Protein AF-A0A554UPY1-F1 (afdb_monomer_lite)

Structure (mmCIF, N/CA/C/O backbone):
data_AF-A0A554UPY1-F1
#
_entry.id   AF-A0A554UPY1-F1
#
loop_
_atom_site.group_PDB
_atom_site.id
_atom_site.type_symbol
_atom_site.label_atom_id
_atom_site.label_alt_id
_atom_site.label_comp_id
_atom_site.label_asym_id
_atom_site.label_entity_id
_atom_site.label_seq_id
_atom_site.pdbx_PDB_ins_code
_atom_site.Cartn_x
_atom_site.Cartn_y
_atom_site.Cartn_z
_atom_site.occupancy
_atom_site.B_iso_or_equiv
_atom_site.auth_seq_id
_atom_site.auth_comp_id
_atom_site.auth_asym_id
_atom_site.auth_atom_id
_atom_site.pdbx_PDB_model_num
ATOM 1 N N . MET A 1 1 ? 11.130 -20.128 -30.411 1.00 46.62 1 MET A N 1
ATOM 2 C CA . MET A 1 1 ? 11.671 -19.135 -29.460 1.00 46.62 1 MET A CA 1
ATOM 3 C C . MET A 1 1 ? 10.753 -17.923 -29.492 1.00 46.62 1 MET A C 1
ATOM 5 O O . MET A 1 1 ? 10.726 -17.253 -30.517 1.00 46.62 1 MET A O 1
ATOM 9 N N . SER A 1 2 ? 9.954 -17.687 -28.444 1.00 57.34 2 SER A N 1
ATOM 10 C CA . SER A 1 2 ? 9.251 -16.402 -28.287 1.00 57.34 2 SER A CA 1
ATOM 11 C C . SER A 1 2 ? 10.291 -15.322 -28.023 1.00 57.34 2 SER A C 1
ATOM 13 O O . SER A 1 2 ? 11.185 -15.532 -27.204 1.00 57.34 2 SER A O 1
ATOM 15 N N . ARG A 1 3 ? 10.206 -14.187 -28.723 1.00 59.53 3 ARG A N 1
ATOM 16 C CA . ARG A 1 3 ? 10.973 -13.003 -28.324 1.00 59.53 3 ARG A CA 1
ATOM 17 C C . ARG A 1 3 ? 10.509 -12.612 -26.915 1.00 59.53 3 ARG A C 1
ATOM 19 O O . ARG A 1 3 ? 9.293 -12.589 -26.713 1.00 59.53 3 ARG A O 1
ATOM 26 N N . PRO A 1 4 ? 11.416 -12.341 -25.961 1.00 67.94 4 PRO A N 1
ATOM 27 C CA . PRO A 1 4 ? 11.005 -11.796 -24.675 1.00 67.94 4 PRO A CA 1
ATOM 28 C C . PRO A 1 4 ? 10.257 -10.491 -24.948 1.00 67.94 4 PRO A C 1
ATOM 30 O O . PRO A 1 4 ? 10.744 -9.642 -25.701 1.00 67.94 4 PRO A O 1
ATOM 33 N N . TYR A 1 5 ? 9.038 -10.382 -24.425 1.00 72.12 5 TYR A N 1
ATOM 34 C CA . TYR A 1 5 ? 8.273 -9.149 -24.520 1.00 72.12 5 TYR A CA 1
ATOM 35 C C . TYR A 1 5 ? 9.024 -8.092 -23.715 1.00 72.12 5 TYR A C 1
ATOM 37 O O . TYR A 1 5 ? 9.333 -8.331 -22.551 1.00 72.12 5 TYR A O 1
ATOM 45 N N . LYS A 1 6 ? 9.373 -6.973 -24.354 1.00 85.31 6 LYS A N 1
ATOM 46 C CA . LYS A 1 6 ? 10.039 -5.858 -23.686 1.00 85.31 6 LYS A CA 1
ATOM 47 C C . LYS A 1 6 ? 9.048 -4.731 -23.460 1.00 85.31 6 LYS A C 1
ATOM 49 O O . LYS A 1 6 ? 8.366 -4.323 -24.409 1.00 85.31 6 LYS A O 1
ATOM 54 N N . LEU A 1 7 ? 8.984 -4.228 -22.235 1.00 84.56 7 LEU A N 1
ATOM 55 C CA . LEU A 1 7 ? 8.141 -3.087 -21.912 1.00 84.56 7 LEU A CA 1
ATOM 56 C C . LEU A 1 7 ? 8.785 -1.797 -22.435 1.00 84.56 7 LEU A C 1
ATOM 58 O O . LEU A 1 7 ? 9.990 -1.620 -22.275 1.00 84.56 7 LEU A O 1
ATOM 62 N N . PRO A 1 8 ? 8.024 -0.901 -23.085 1.00 91.81 8 PRO A N 1
ATOM 63 C CA . PRO A 1 8 ? 8.492 0.458 -23.334 1.00 91.81 8 PRO A CA 1
ATOM 64 C C . PRO A 1 8 ? 8.802 1.162 -22.004 1.00 91.81 8 PRO A C 1
ATOM 66 O O . PRO A 1 8 ? 8.008 1.044 -21.069 1.00 91.81 8 PRO A O 1
ATOM 69 N N . THR A 1 9 ? 9.900 1.918 -21.922 1.00 90.38 9 THR A N 1
ATOM 70 C CA . THR A 1 9 ? 10.282 2.677 -20.714 1.00 90.38 9 THR A CA 1
ATOM 71 C C . THR A 1 9 ? 9.142 3.567 -20.203 1.00 90.38 9 THR A C 1
ATOM 73 O O . THR A 1 9 ? 8.897 3.638 -19.000 1.00 90.38 9 THR A O 1
ATOM 76 N N . SER A 1 10 ? 8.366 4.190 -21.097 1.00 92.56 10 SER A N 1
ATOM 77 C CA . SER A 1 10 ? 7.183 4.970 -20.706 1.00 92.56 10 SER A CA 1
ATOM 78 C C . SER A 1 10 ? 6.104 4.152 -19.987 1.00 92.56 10 SER A C 1
ATOM 80 O O . SER A 1 10 ? 5.401 4.686 -19.127 1.00 92.56 10 SER A O 1
ATOM 82 N N . LEU A 1 11 ? 5.949 2.868 -20.320 1.00 90.88 11 LEU A N 1
ATOM 83 C CA . LEU A 1 11 ? 5.018 1.972 -19.641 1.00 90.88 11 LEU A CA 1
ATOM 84 C C . LEU A 1 11 ? 5.568 1.554 -18.277 1.00 90.88 11 LEU A C 1
ATOM 86 O O . LEU A 1 11 ? 4.819 1.616 -17.309 1.00 90.88 11 LEU A O 1
ATOM 90 N N . THR A 1 12 ? 6.854 1.208 -18.188 1.00 91.94 12 THR A N 1
ATOM 91 C CA . THR A 1 12 ? 7.516 0.905 -16.910 1.00 91.94 12 THR A CA 1
ATOM 92 C C . THR A 1 12 ? 7.361 2.057 -15.918 1.00 91.94 12 THR A C 1
ATOM 94 O O . THR A 1 12 ? 6.816 1.852 -14.837 1.00 91.94 12 THR A O 1
ATOM 97 N N . ASN A 1 13 ? 7.697 3.286 -16.319 1.00 92.56 13 ASN A N 1
ATOM 98 C CA . ASN A 1 13 ? 7.563 4.467 -15.457 1.00 92.56 13 ASN A CA 1
ATOM 99 C C . ASN A 1 13 ? 6.123 4.674 -14.957 1.00 92.56 13 ASN A C 1
ATOM 101 O O . ASN A 1 13 ? 5.900 5.088 -13.824 1.00 92.56 13 ASN A O 1
ATOM 105 N N . ARG A 1 14 ? 5.122 4.394 -15.802 1.00 94.44 14 ARG A N 1
ATOM 106 C CA . ARG A 1 14 ? 3.706 4.507 -15.416 1.00 94.44 14 ARG A CA 1
ATOM 107 C C . ARG A 1 14 ? 3.278 3.428 -14.430 1.00 94.44 14 ARG A C 1
ATOM 109 O O . ARG A 1 14 ? 2.418 3.700 -13.602 1.00 94.44 14 ARG A O 1
ATOM 116 N N . LEU A 1 15 ? 3.824 2.220 -14.549 1.00 92.94 15 LEU A N 1
ATOM 117 C CA . LEU A 1 15 ? 3.546 1.131 -13.616 1.00 92.94 15 LEU A CA 1
ATOM 118 C C . LEU A 1 15 ? 4.223 1.390 -12.262 1.00 92.94 15 LEU A C 1
ATOM 120 O O . LEU A 1 15 ? 3.575 1.190 -11.243 1.00 92.94 15 LEU A O 1
ATOM 124 N N . GLN A 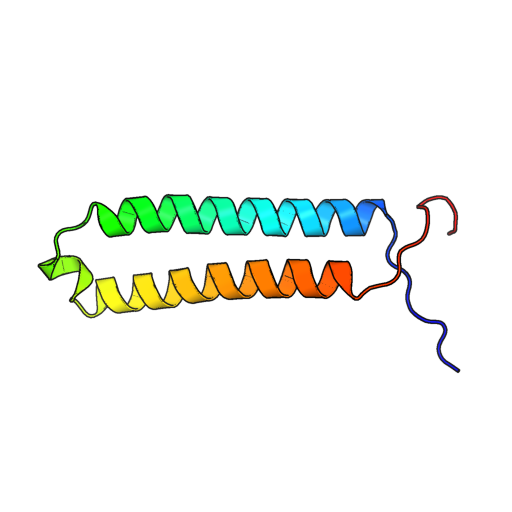1 16 ? 5.449 1.926 -12.249 1.00 93.50 16 GLN A N 1
ATOM 125 C CA . GLN A 1 16 ? 6.121 2.369 -11.016 1.00 93.50 16 GLN A CA 1
ATOM 126 C C . GLN A 1 16 ? 5.328 3.468 -10.312 1.00 93.50 16 GLN A C 1
ATOM 128 O O . GLN A 1 16 ? 4.985 3.320 -9.146 1.00 93.50 16 GLN A O 1
ATOM 133 N N . ALA A 1 17 ? 4.939 4.520 -11.040 1.00 94.94 17 ALA A N 1
ATOM 134 C CA . ALA A 1 17 ? 4.115 5.587 -10.476 1.00 94.94 17 ALA A CA 1
ATOM 135 C C . ALA A 1 17 ? 2.778 5.058 -9.926 1.00 94.94 17 ALA A C 1
ATOM 137 O O . ALA A 1 17 ? 2.330 5.481 -8.868 1.00 94.94 17 ALA A O 1
ATOM 138 N N . ALA A 1 18 ? 2.152 4.094 -10.609 1.00 94.88 18 ALA A N 1
ATOM 139 C CA . ALA A 1 18 ? 0.922 3.478 -10.122 1.00 94.88 18 ALA A CA 1
ATOM 140 C C . ALA A 1 18 ? 1.134 2.639 -8.847 1.00 94.88 18 ALA A C 1
ATOM 142 O O . ALA A 1 18 ? 0.239 2.606 -8.005 1.00 94.88 18 ALA A O 1
ATOM 143 N N . ALA A 1 19 ? 2.283 1.972 -8.693 1.00 95.38 19 ALA A N 1
ATOM 144 C CA . ALA A 1 19 ? 2.624 1.255 -7.465 1.00 95.38 19 ALA A CA 1
ATOM 145 C C . ALA A 1 19 ? 2.853 2.222 -6.295 1.00 95.38 19 ALA A C 1
ATOM 147 O O . ALA A 1 19 ? 2.316 2.006 -5.209 1.00 95.38 19 ALA A O 1
ATOM 148 N N . GLU A 1 20 ? 3.570 3.322 -6.539 1.00 95.50 20 GLU A N 1
ATOM 149 C CA . GLU A 1 20 ? 3.779 4.393 -5.559 1.00 95.50 20 GLU A CA 1
ATOM 150 C C . GLU A 1 20 ? 2.450 5.032 -5.127 1.00 95.50 20 GLU A C 1
ATOM 152 O O . GLU A 1 20 ? 2.194 5.165 -3.930 1.00 95.50 20 GLU A O 1
ATOM 157 N N . ASP A 1 21 ? 1.570 5.360 -6.080 1.00 96.00 21 ASP A N 1
ATOM 158 C CA . ASP A 1 21 ? 0.236 5.910 -5.805 1.00 96.00 21 ASP A CA 1
ATOM 159 C C . ASP A 1 21 ? -0.610 4.943 -4.959 1.00 96.00 21 ASP A C 1
ATOM 161 O O . ASP A 1 21 ? -1.315 5.359 -4.035 1.00 96.00 21 ASP A O 1
ATOM 165 N N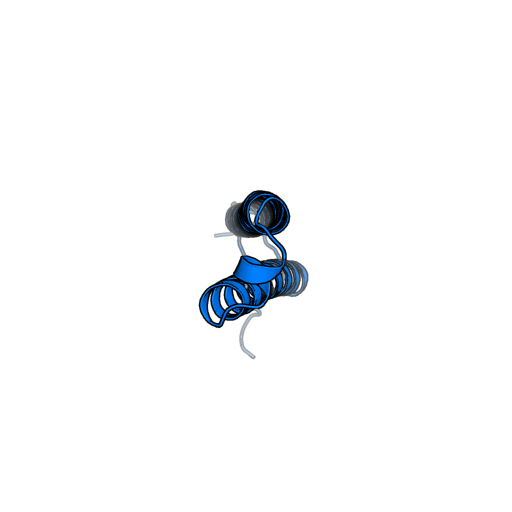 . LEU A 1 22 ? -0.546 3.642 -5.264 1.00 95.12 22 LEU A N 1
ATOM 166 C CA . LEU A 1 22 ? -1.291 2.617 -4.538 1.00 95.12 22 LEU A CA 1
ATOM 167 C C . LEU A 1 22 ? -0.777 2.454 -3.104 1.00 95.12 22 LEU A C 1
ATOM 169 O O . LEU A 1 22 ? -1.588 2.363 -2.181 1.00 95.12 22 LEU A O 1
ATOM 173 N N . ARG A 1 23 ? 0.546 2.481 -2.909 1.00 95.69 23 ARG A N 1
ATOM 174 C CA . ARG A 1 23 ? 1.167 2.444 -1.580 1.00 95.69 23 ARG A CA 1
ATOM 175 C C . ARG A 1 23 ? 0.810 3.690 -0.768 1.00 95.69 23 ARG A C 1
ATOM 177 O O . ARG A 1 23 ? 0.383 3.559 0.374 1.00 95.69 23 ARG A O 1
ATOM 184 N N . GLY A 1 24 ? 0.874 4.879 -1.370 1.00 96.00 24 GLY A N 1
ATOM 185 C CA . GLY A 1 24 ? 0.474 6.126 -0.711 1.00 96.00 24 GLY A CA 1
ATOM 186 C C . GLY A 1 24 ? -0.999 6.133 -0.287 1.00 96.00 24 GLY A C 1
ATOM 187 O O . GLY A 1 24 ? -1.330 6.570 0.814 1.00 96.00 24 GLY A O 1
ATOM 188 N N . LEU A 1 25 ? -1.890 5.584 -1.119 1.00 95.19 25 LEU A N 1
ATOM 189 C CA . LEU A 1 25 ? -3.294 5.390 -0.749 1.00 95.19 25 LEU A CA 1
ATOM 190 C C . LEU A 1 25 ? -3.448 4.397 0.415 1.00 95.19 25 LEU A C 1
ATOM 192 O O . LEU A 1 25 ? -4.258 4.631 1.313 1.00 95.19 25 LEU A O 1
ATOM 196 N N . GLY A 1 26 ? -2.697 3.292 0.397 1.00 96.19 26 GLY A N 1
ATOM 197 C CA . GLY A 1 26 ? -2.667 2.310 1.483 1.00 96.19 26 GLY A CA 1
ATOM 198 C C . GLY A 1 26 ? -2.266 2.943 2.814 1.00 96.19 26 GLY A C 1
ATOM 199 O O . GLY A 1 26 ? -2.981 2.779 3.802 1.00 96.19 26 GLY A O 1
ATOM 200 N N . GLU A 1 27 ? -1.196 3.741 2.814 1.00 96.81 27 GLU A N 1
ATOM 201 C CA . GLU A 1 27 ? -0.710 4.495 3.977 1.00 96.81 27 GLU A CA 1
ATOM 202 C C . GLU A 1 27 ? -1.766 5.477 4.509 1.00 96.81 27 GLU A C 1
ATOM 204 O O . GLU A 1 27 ? -2.117 5.417 5.687 1.00 96.81 27 GLU A O 1
ATOM 209 N N . GLU A 1 28 ? -2.363 6.311 3.647 1.00 97.31 28 GLU A N 1
ATOM 210 C CA . GLU A 1 28 ? -3.395 7.277 4.059 1.00 97.31 28 GLU A CA 1
ATOM 211 C C . GLU A 1 28 ? -4.615 6.584 4.692 1.00 97.31 28 GLU A C 1
ATOM 213 O O . GLU A 1 28 ? -5.217 7.070 5.657 1.00 97.31 28 GLU A O 1
ATOM 218 N N . LEU A 1 29 ? -5.014 5.435 4.148 1.00 95.94 29 LEU A N 1
ATOM 219 C CA . LEU A 1 29 ? -6.129 4.670 4.690 1.00 95.94 29 LEU A CA 1
ATOM 220 C C . LEU A 1 29 ? -5.748 3.914 5.972 1.00 95.94 29 LEU A C 1
ATOM 222 O O . LEU A 1 29 ? -6.622 3.715 6.823 1.00 95.94 29 LEU A O 1
ATOM 226 N N . ARG A 1 30 ? -4.477 3.519 6.134 1.00 97.25 30 ARG A N 1
ATOM 227 C CA . ARG A 1 30 ? -3.951 2.931 7.374 1.00 97.25 30 ARG A CA 1
ATOM 228 C C . ARG A 1 30 ? -3.996 3.948 8.506 1.00 97.25 30 ARG A C 1
ATOM 230 O O . ARG A 1 30 ? -4.555 3.637 9.553 1.00 97.25 30 ARG A O 1
ATOM 237 N N . ASP A 1 31 ? -3.552 5.176 8.250 1.00 97.56 31 ASP A N 1
ATOM 238 C CA . ASP A 1 31 ? -3.621 6.280 9.211 1.00 97.56 31 ASP A 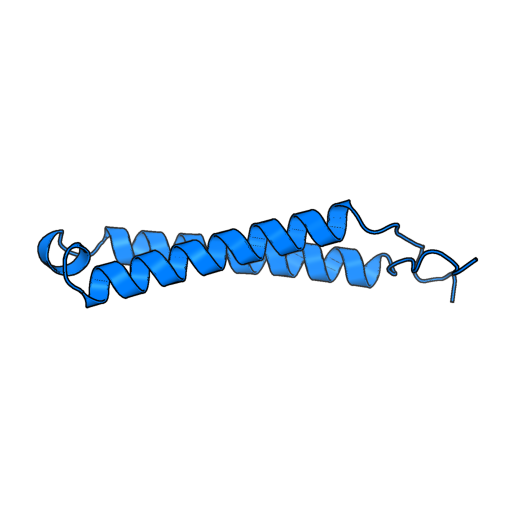CA 1
ATOM 239 C C . ASP A 1 31 ? -5.071 6.518 9.667 1.00 97.56 31 ASP A C 1
ATOM 241 O O . ASP A 1 31 ? -5.377 6.568 10.860 1.00 97.56 31 ASP A O 1
ATOM 245 N N . GLN A 1 32 ? -6.017 6.558 8.722 1.00 96.50 32 GLN A N 1
ATOM 246 C CA . GLN A 1 32 ? -7.445 6.697 9.036 1.00 96.50 32 GLN A CA 1
ATOM 247 C C . GLN A 1 32 ? -8.035 5.505 9.802 1.00 96.50 32 GLN A C 1
ATOM 249 O O . GLN A 1 32 ? -9.054 5.663 10.488 1.00 96.50 32 GLN A O 1
ATOM 254 N N . TRP A 1 33 ? -7.473 4.305 9.638 1.00 96.56 33 TRP A N 1
ATOM 255 C CA . TRP A 1 33 ? -7.850 3.116 10.399 1.00 96.56 33 TRP A CA 1
ATOM 256 C C . TRP A 1 33 ? -7.282 3.186 11.821 1.00 96.56 33 TRP A C 1
ATOM 258 O O . TRP A 1 33 ? -8.025 2.926 12.771 1.00 96.56 33 TRP A O 1
ATOM 268 N N . ASP A 1 34 ? -6.031 3.621 11.978 1.00 96.81 34 ASP A N 1
ATOM 269 C CA . ASP A 1 34 ? -5.338 3.797 13.261 1.00 96.81 34 ASP A CA 1
ATOM 270 C C . ASP A 1 34 ? -5.990 4.882 14.136 1.00 96.81 34 ASP A C 1
ATOM 272 O O . ASP A 1 34 ? -6.044 4.753 15.358 1.00 96.81 34 ASP A O 1
ATOM 276 N N . GLU A 1 35 ? -6.590 5.908 13.527 1.00 97.94 35 GLU A N 1
ATOM 277 C CA . GLU A 1 35 ? -7.379 6.929 14.234 1.00 97.94 35 GLU A CA 1
ATOM 278 C C . GLU A 1 35 ? -8.704 6.404 14.823 1.00 97.94 35 GLU A C 1
ATOM 280 O O . GLU A 1 35 ? -9.369 7.080 15.621 1.00 97.94 35 GLU A O 1
ATOM 285 N N . ARG A 1 36 ? -9.149 5.204 14.430 1.00 97.44 36 ARG A N 1
ATOM 286 C CA . ARG A 1 36 ? -10.384 4.608 14.957 1.00 97.44 36 ARG A CA 1
ATOM 287 C C . ARG A 1 36 ? -10.145 4.010 16.338 1.00 97.44 36 ARG A C 1
ATOM 289 O O . ARG A 1 36 ? -9.078 3.527 16.671 1.00 97.44 36 ARG A O 1
ATOM 296 N N . SER A 1 37 ? -11.197 3.974 17.155 1.00 97.88 37 SER A N 1
ATOM 297 C CA . SER A 1 37 ? -11.138 3.294 18.455 1.00 97.88 37 SER A CA 1
ATOM 298 C C . SER A 1 37 ? -10.832 1.799 18.299 1.00 97.88 37 SER A C 1
ATOM 300 O O . SER A 1 37 ? -11.430 1.171 17.422 1.00 97.88 37 SER A O 1
ATOM 302 N N . GLU A 1 38 ? -10.084 1.212 19.235 1.00 97.50 38 GLU A N 1
ATOM 303 C CA . GLU A 1 38 ? -9.786 -0.234 19.301 1.00 97.50 38 GLU A CA 1
ATOM 304 C C . GLU A 1 38 ? -11.046 -1.100 19.130 1.00 97.50 38 GLU A C 1
ATOM 306 O O . GLU A 1 38 ? -11.109 -1.969 18.270 1.00 97.50 38 GLU A O 1
ATOM 311 N N . ARG A 1 39 ? -12.137 -0.772 19.840 1.00 98.00 39 ARG A N 1
ATOM 312 C CA . ARG A 1 39 ? -13.424 -1.489 19.722 1.00 98.00 39 ARG A CA 1
ATOM 313 C C . ARG A 1 39 ? -13.984 -1.518 18.293 1.00 98.00 39 ARG A C 1
ATOM 315 O O . ARG A 1 39 ? -14.721 -2.431 17.929 1.00 98.00 39 ARG A O 1
ATOM 322 N N . TRP A 1 40 ? -13.731 -0.474 17.508 1.00 98.38 40 TRP A N 1
ATOM 323 C CA . TRP A 1 40 ? -14.141 -0.428 16.105 1.00 98.38 40 TRP A CA 1
ATOM 324 C C . TRP A 1 40 ? -13.190 -1.252 15.232 1.00 98.38 40 TRP A C 1
ATOM 326 O O . TRP A 1 40 ? -13.670 -1.994 14.376 1.00 98.38 40 TRP A O 1
ATOM 336 N N . GLN A 1 41 ? -11.881 -1.162 15.471 1.00 97.94 41 GLN A N 1
ATOM 337 C CA . GLN A 1 41 ? -10.853 -1.927 14.757 1.00 97.94 41 GLN A CA 1
ATOM 338 C C . GLN A 1 41 ? -11.031 -3.442 14.951 1.00 97.94 41 GLN A C 1
ATOM 340 O O . GLN A 1 41 ? -10.946 -4.199 13.992 1.00 97.94 41 GLN A O 1
ATOM 345 N N . GLU A 1 42 ? -11.393 -3.869 16.161 1.00 97.69 42 GLU A N 1
ATOM 346 C CA . GLU A 1 42 ? -11.685 -5.266 16.517 1.00 97.69 42 GLU A CA 1
ATOM 347 C C . GLU A 1 42 ? -13.066 -5.751 16.047 1.00 97.69 42 GLU A C 1
ATOM 349 O O . GLU A 1 42 ? -13.422 -6.919 16.205 1.00 97.69 42 GLU A O 1
ATOM 354 N N . SER A 1 43 ? -13.894 -4.863 15.493 1.00 98.38 43 SER A N 1
ATOM 355 C CA . SER A 1 43 ? -15.170 -5.280 14.917 1.00 98.38 43 SER A CA 1
ATOM 356 C C . SER A 1 43 ? -14.951 -6.002 13.586 1.00 98.38 43 SER A C 1
ATOM 358 O O . SER A 1 43 ? -13.989 -5.728 12.876 1.00 98.38 43 SER A O 1
ATOM 360 N N . ALA A 1 44 ? -15.920 -6.820 13.162 1.00 98.19 44 ALA A N 1
ATOM 361 C CA . ALA A 1 44 ? -15.899 -7.454 11.837 1.00 98.19 44 ALA A CA 1
ATOM 362 C C . ALA A 1 44 ? -15.706 -6.447 10.684 1.00 98.19 44 ALA A C 1
ATOM 364 O O . ALA A 1 44 ? -15.155 -6.778 9.639 1.00 98.19 44 ALA A O 1
ATOM 365 N N . ARG A 1 45 ? -16.154 -5.196 10.867 1.00 97.19 45 ARG A N 1
ATOM 366 C CA . ARG A 1 45 ? -15.915 -4.125 9.896 1.00 97.19 45 ARG A CA 1
ATOM 367 C C . ARG A 1 45 ? -14.463 -3.649 9.915 1.00 97.19 45 ARG A C 1
ATOM 369 O O . ARG A 1 45 ? -13.921 -3.390 8.850 1.00 97.19 45 ARG A O 1
ATOM 376 N N . GLY A 1 46 ? -13.875 -3.482 11.097 1.00 97.94 46 GLY A N 1
ATOM 377 C CA . GLY A 1 46 ? -12.480 -3.069 11.240 1.00 97.94 46 GLY A CA 1
ATOM 378 C C . GLY A 1 46 ? -11.522 -4.122 10.687 1.00 97.94 46 GLY A C 1
ATOM 379 O O . GLY A 1 46 ? -10.598 -3.763 9.963 1.00 97.94 46 GLY A O 1
ATOM 380 N N . GLU A 1 47 ? -11.820 -5.401 10.923 1.00 97.88 47 GLU A N 1
ATOM 381 C CA . GLU A 1 47 ? -11.107 -6.538 10.335 1.00 97.88 47 GLU A CA 1
ATOM 382 C C . GLU A 1 47 ? -11.217 -6.557 8.806 1.00 97.88 47 GLU A C 1
ATOM 384 O O . GLU A 1 47 ? -10.198 -6.586 8.130 1.00 97.88 47 GLU A O 1
ATOM 389 N N . ALA A 1 48 ? -12.422 -6.413 8.243 1.00 98.06 48 ALA A N 1
ATOM 390 C CA . ALA A 1 48 ? -12.591 -6.364 6.789 1.00 98.06 48 ALA A CA 1
ATOM 391 C C . ALA A 1 48 ? -11.842 -5.191 6.129 1.00 98.06 48 ALA A C 1
ATOM 393 O O . ALA A 1 48 ? -11.362 -5.320 5.006 1.00 98.06 48 ALA A O 1
ATOM 394 N N . VAL A 1 49 ? -11.748 -4.041 6.808 1.00 97.44 49 VAL A N 1
ATOM 395 C CA . VAL A 1 49 ? -10.944 -2.911 6.319 1.00 97.44 49 VAL A CA 1
ATOM 396 C C . VAL A 1 49 ? -9.455 -3.227 6.417 1.00 97.44 49 VAL A C 1
ATOM 398 O O . VAL A 1 49 ? -8.742 -2.960 5.460 1.00 97.44 49 VAL A O 1
ATOM 401 N N . ARG A 1 50 ? -8.985 -3.833 7.514 1.00 97.25 50 ARG A N 1
ATOM 402 C CA . ARG A 1 50 ? -7.585 -4.260 7.658 1.00 97.25 50 ARG A CA 1
ATOM 403 C C . ARG A 1 50 ? -7.184 -5.233 6.547 1.00 97.25 50 ARG A C 1
ATOM 405 O O . ARG A 1 50 ? -6.190 -5.001 5.876 1.00 97.25 50 ARG A O 1
ATOM 412 N N . ASP A 1 51 ? -7.996 -6.256 6.303 1.00 98.00 51 ASP A N 1
ATOM 413 C CA . ASP A 1 51 ? -7.730 -7.253 5.263 1.00 98.00 51 ASP A CA 1
ATOM 414 C C . ASP A 1 51 ? -7.745 -6.634 3.853 1.00 98.00 51 ASP A C 1
ATOM 416 O O . ASP A 1 51 ? -7.067 -7.115 2.945 1.00 98.00 51 ASP A O 1
ATOM 420 N N . TRP A 1 52 ? -8.534 -5.575 3.645 1.00 97.19 52 TRP A N 1
ATOM 421 C CA . TRP A 1 52 ? -8.523 -4.809 2.400 1.00 97.19 52 TRP A CA 1
ATOM 422 C C . TRP A 1 52 ? -7.262 -3.947 2.260 1.00 97.19 52 TRP A C 1
ATOM 424 O O . TRP A 1 52 ? -6.706 -3.884 1.168 1.00 97.19 52 TRP A O 1
ATOM 434 N N . LEU A 1 53 ? -6.778 -3.337 3.346 1.00 97.38 53 LEU A N 1
ATOM 435 C CA . LEU A 1 53 ? -5.509 -2.601 3.356 1.00 97.38 53 LEU A CA 1
ATOM 436 C C . LEU A 1 53 ? -4.332 -3.527 3.046 1.00 97.38 53 LEU A C 1
ATOM 438 O O . LEU A 1 53 ? -3.523 -3.213 2.183 1.00 97.38 53 LEU A O 1
ATOM 442 N N . ASP A 1 54 ? -4.305 -4.717 3.646 1.00 96.88 54 ASP A N 1
ATOM 443 C CA . ASP A 1 54 ? -3.265 -5.709 3.367 1.00 96.88 54 ASP A CA 1
ATOM 444 C C . ASP A 1 54 ? -3.281 -6.144 1.880 1.00 96.88 54 ASP A C 1
ATOM 446 O O . ASP A 1 54 ? -2.236 -6.407 1.289 1.00 96.88 54 ASP A O 1
ATOM 450 N N . GLN A 1 55 ? -4.455 -6.184 1.233 1.00 96.94 55 GLN A N 1
ATOM 451 C CA . GLN A 1 55 ? -4.563 -6.450 -0.212 1.00 96.94 55 GLN A CA 1
ATOM 452 C C . GLN A 1 55 ? -4.030 -5.311 -1.083 1.00 96.94 55 GLN A C 1
ATOM 454 O O . GLN A 1 55 ? -3.489 -5.583 -2.154 1.00 96.94 55 GLN A O 1
ATOM 459 N N . ILE A 1 56 ? -4.197 -4.059 -0.653 1.00 96.00 56 ILE A N 1
ATOM 460 C CA . ILE A 1 56 ? -3.633 -2.893 -1.343 1.00 96.00 56 ILE A CA 1
ATOM 461 C C . ILE A 1 56 ? -2.105 -2.970 -1.308 1.00 96.00 56 ILE A C 1
ATOM 463 O O . ILE A 1 56 ? -1.477 -2.857 -2.360 1.00 96.00 56 ILE A O 1
ATOM 467 N N . ASP A 1 57 ? -1.533 -3.251 -0.135 1.00 95.62 57 ASP A N 1
ATOM 468 C CA . ASP A 1 57 ? -0.083 -3.373 0.048 1.00 95.62 57 ASP A CA 1
ATOM 469 C C . ASP A 1 57 ? 0.491 -4.510 -0.817 1.00 95.62 57 ASP A C 1
ATOM 471 O O . ASP A 1 57 ? 1.434 -4.303 -1.580 1.00 95.62 57 ASP A O 1
ATOM 475 N N . MET A 1 58 ? -0.145 -5.690 -0.800 1.00 96.50 58 MET A N 1
ATOM 476 C CA . MET A 1 58 ? 0.266 -6.819 -1.648 1.00 96.50 58 MET A CA 1
ATOM 477 C C . MET A 1 58 ? 0.210 -6.493 -3.146 1.00 96.50 58 MET A C 1
ATOM 479 O O . MET A 1 58 ? 1.082 -6.921 -3.900 1.00 96.50 58 MET A O 1
ATOM 483 N N . ALA A 1 59 ? -0.807 -5.753 -3.593 1.00 95.31 59 ALA A N 1
ATOM 484 C CA . ALA A 1 59 ? -0.940 -5.379 -4.997 1.00 95.31 59 ALA A CA 1
ATOM 485 C C . ALA A 1 59 ? 0.122 -4.356 -5.431 1.00 95.31 59 ALA A C 1
ATOM 487 O O . ALA A 1 59 ? 0.585 -4.416 -6.571 1.00 95.31 59 ALA A O 1
ATOM 488 N N . ALA A 1 60 ? 0.522 -3.441 -4.5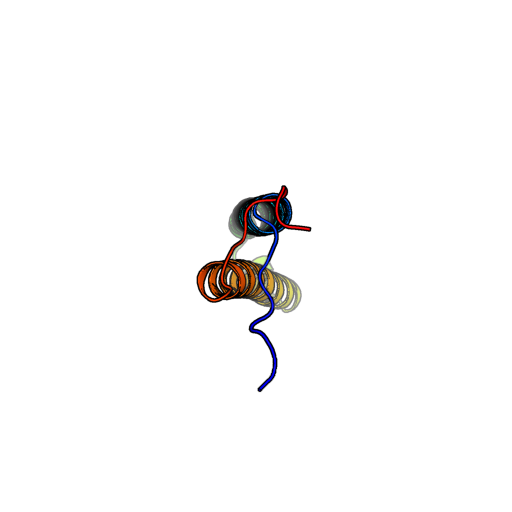42 1.00 95.06 60 ALA A N 1
ATOM 489 C CA . ALA A 1 60 ? 1.622 -2.515 -4.804 1.00 95.06 60 ALA A CA 1
ATOM 490 C C . ALA A 1 60 ? 2.953 -3.273 -4.950 1.00 95.06 60 ALA A C 1
ATOM 492 O O . ALA A 1 60 ? 3.661 -3.077 -5.937 1.00 95.06 60 ALA A O 1
ATOM 493 N N . ASP A 1 61 ? 3.238 -4.208 -4.039 1.00 95.19 61 ASP A N 1
ATOM 494 C CA . ASP A 1 61 ? 4.455 -5.029 -4.078 1.00 95.19 61 ASP A CA 1
ATOM 495 C C . ASP A 1 61 ? 4.507 -5.950 -5.312 1.00 95.19 61 ASP A C 1
ATOM 497 O O . ASP A 1 61 ? 5.561 -6.118 -5.935 1.00 95.19 61 ASP A O 1
ATOM 501 N N . GLU A 1 62 ? 3.372 -6.542 -5.702 1.00 94.62 62 GLU A N 1
ATOM 502 C CA . GLU A 1 62 ? 3.277 -7.360 -6.918 1.00 94.62 62 GLU A CA 1
ATOM 503 C C . GLU A 1 62 ? 3.540 -6.520 -8.173 1.00 94.62 62 GLU A C 1
ATOM 505 O O . GLU A 1 62 ? 4.220 -6.978 -9.095 1.00 94.62 62 GLU A O 1
ATOM 510 N N . LEU A 1 63 ? 3.046 -5.279 -8.205 1.00 92.69 63 LEU A N 1
ATOM 511 C CA . LEU A 1 63 ? 3.256 -4.370 -9.324 1.00 92.69 63 LEU A CA 1
ATOM 512 C C . LEU A 1 63 ? 4.722 -3.933 -9.440 1.00 92.69 63 LEU A C 1
ATOM 514 O O . LEU A 1 63 ? 5.255 -3.944 -10.549 1.00 92.69 63 LEU A O 1
ATOM 518 N N . GLU A 1 64 ? 5.381 -3.610 -8.324 1.00 92.75 64 GLU A N 1
ATOM 519 C CA . GLU A 1 64 ? 6.822 -3.313 -8.300 1.00 92.75 64 GLU A CA 1
ATOM 520 C C . GLU A 1 64 ? 7.646 -4.511 -8.774 1.00 92.75 64 GLU A C 1
ATOM 522 O O . GLU A 1 64 ? 8.464 -4.380 -9.682 1.00 92.75 64 GLU A O 1
ATOM 527 N N . THR A 1 65 ? 7.356 -5.701 -8.241 1.00 93.25 65 THR A N 1
ATOM 528 C CA . THR A 1 65 ? 8.052 -6.938 -8.627 1.00 93.25 65 THR A CA 1
ATOM 529 C C . THR A 1 65 ? 7.888 -7.226 -10.120 1.00 93.25 65 THR A C 1
ATOM 531 O O . THR A 1 65 ? 8.850 -7.560 -10.810 1.00 93.25 65 THR A O 1
ATOM 534 N N . LEU A 1 66 ? 6.670 -7.072 -10.650 1.00 89.50 66 LEU A N 1
ATOM 535 C CA . LEU A 1 66 ? 6.391 -7.290 -12.067 1.00 89.50 66 LEU A CA 1
ATOM 536 C C . LEU A 1 66 ? 7.147 -6.302 -12.957 1.00 89.50 66 LEU A C 1
ATOM 538 O O . LEU A 1 66 ? 7.579 -6.673 -14.049 1.00 89.50 66 LEU A O 1
ATOM 542 N N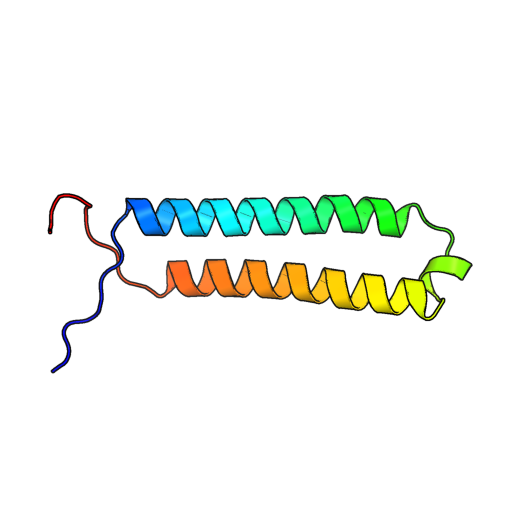 . VAL A 1 67 ? 7.292 -5.054 -12.518 1.00 89.19 67 VAL A N 1
ATOM 543 C CA . VAL A 1 67 ? 8.089 -4.064 -13.237 1.00 89.19 67 VAL A CA 1
ATOM 544 C C . VAL A 1 67 ? 9.572 -4.438 -13.224 1.00 89.19 67 VAL A C 1
ATOM 546 O O . VAL A 1 67 ? 10.188 -4.439 -14.289 1.00 89.19 67 VAL A O 1
ATOM 549 N N . ASP A 1 68 ? 10.119 -4.793 -12.063 1.00 88.88 68 ASP A N 1
ATOM 550 C CA . ASP A 1 68 ? 11.540 -5.121 -11.899 1.00 88.88 68 ASP A CA 1
ATOM 551 C C . ASP A 1 68 ? 11.956 -6.376 -12.687 1.00 88.88 68 ASP A C 1
ATOM 553 O O . ASP A 1 68 ? 13.072 -6.456 -13.211 1.00 88.88 68 ASP A O 1
ATOM 557 N N . ASP A 1 69 ? 11.050 -7.349 -12.819 1.00 88.94 69 ASP A N 1
ATOM 558 C CA . ASP A 1 69 ? 11.302 -8.607 -13.528 1.00 88.94 69 ASP A CA 1
ATOM 559 C C . ASP A 1 69 ? 11.201 -8.482 -15.061 1.00 88.94 69 ASP A C 1
ATOM 561 O O . ASP A 1 69 ? 11.702 -9.346 -15.799 1.00 88.94 69 ASP A O 1
ATOM 565 N N . LEU A 1 70 ? 10.543 -7.439 -15.580 1.00 85.94 70 LEU A N 1
ATOM 566 C CA . LEU A 1 70 ? 10.271 -7.311 -17.010 1.00 85.94 70 LEU A CA 1
ATOM 567 C C . LEU A 1 70 ? 11.354 -6.497 -17.736 1.00 85.94 70 LEU A C 1
ATOM 569 O O . LEU A 1 70 ? 11.630 -5.353 -17.390 1.00 85.94 70 LEU A O 1
ATOM 573 N N . PRO A 1 71 ? 11.952 -7.038 -18.818 1.00 84.25 71 PRO A N 1
ATOM 574 C CA . PRO A 1 71 ? 13.005 -6.335 -19.534 1.00 84.25 71 PRO A CA 1
ATOM 575 C C . PRO A 1 71 ? 12.456 -5.095 -20.243 1.00 84.25 71 PRO A C 1
ATOM 577 O O . PRO A 1 71 ? 11.461 -5.159 -20.969 1.00 84.25 71 PRO A O 1
ATOM 580 N N . GLU A 1 72 ? 13.162 -3.980 -20.110 1.00 88.12 72 GLU A N 1
ATOM 581 C CA . GLU A 1 72 ? 12.790 -2.721 -20.752 1.00 88.12 72 GLU A CA 1
ATOM 582 C C . GLU A 1 72 ? 13.365 -2.566 -22.167 1.00 88.12 72 GLU A C 1
ATOM 584 O O . GLU A 1 72 ? 14.388 -3.157 -22.543 1.00 88.12 72 GLU A O 1
ATOM 589 N N . ARG A 1 73 ? 12.699 -1.729 -22.966 1.00 86.94 73 ARG A N 1
ATOM 590 C CA . ARG A 1 73 ? 13.222 -1.150 -24.206 1.00 86.94 73 ARG A CA 1
ATOM 591 C C . ARG A 1 73 ? 12.941 0.357 -24.272 1.00 86.94 73 ARG A C 1
ATOM 593 O O . ARG A 1 73 ? 11.886 0.783 -23.798 1.00 86.94 73 ARG A O 1
ATOM 600 N N . PRO A 1 74 ? 13.810 1.139 -24.936 1.00 85.81 74 PRO A N 1
ATOM 601 C CA . PRO A 1 74 ? 13.518 2.528 -25.270 1.00 85.81 74 PRO A CA 1
ATOM 602 C C . PRO A 1 74 ? 12.220 2.653 -26.077 1.00 85.81 74 PRO A C 1
ATOM 604 O O . PRO A 1 74 ? 11.919 1.804 -26.921 1.00 85.81 74 PRO A O 1
ATOM 607 N N . ASP A 1 75 ? 11.481 3.740 -25.857 1.00 85.38 75 ASP A N 1
ATOM 608 C CA . ASP A 1 75 ? 10.213 4.004 -26.552 1.00 85.38 75 ASP A CA 1
ATOM 609 C C . ASP A 1 75 ? 10.385 4.158 -28.079 1.00 85.38 75 ASP A C 1
ATOM 611 O O . ASP A 1 75 ? 9.457 3.880 -28.835 1.00 85.38 75 ASP A O 1
ATOM 615 N N . ASP A 1 76 ? 11.585 4.529 -28.538 1.00 83.50 76 ASP A N 1
ATOM 616 C CA . ASP A 1 76 ? 11.911 4.725 -29.957 1.00 83.50 76 ASP A CA 1
ATOM 617 C C . ASP A 1 76 ? 12.192 3.407 -30.721 1.00 83.50 76 ASP A C 1
ATOM 619 O O . ASP A 1 76 ? 12.349 3.418 -31.942 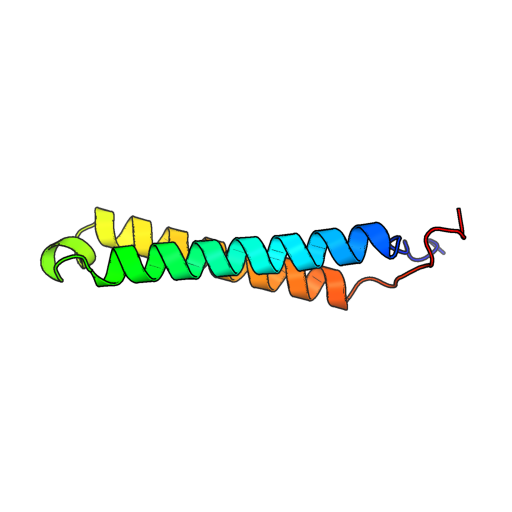1.00 83.50 76 ASP A O 1
ATOM 623 N N . GLU A 1 77 ? 12.246 2.256 -30.034 1.00 69.44 77 GLU A N 1
ATOM 624 C CA . GLU A 1 77 ? 12.485 0.923 -30.623 1.00 69.44 77 GLU A CA 1
ATOM 625 C C . GLU A 1 77 ? 11.179 0.179 -31.004 1.00 69.44 77 GLU A C 1
ATOM 627 O O . GLU A 1 77 ? 11.005 -0.998 -30.651 1.00 69.44 77 GLU A O 1
ATOM 632 N N . LEU A 1 78 ? 10.237 0.849 -31.690 1.00 59.56 78 LEU A N 1
ATOM 633 C CA . LEU A 1 78 ? 8.959 0.258 -32.148 1.00 59.56 78 LEU A CA 1
ATOM 634 C C . LEU A 1 78 ? 9.071 -0.578 -33.431 1.00 59.56 78 LEU A C 1
ATOM 636 O O . LEU A 1 78 ? 9.564 -0.066 -34.460 1.00 59.56 78 LEU A O 1
#

Sequence (78 aa):
MSRPYKLPTSLTNRLQAAAEDLRGLGEELRDQWDERSERWQESARGEAVRDWLDQIDMAADELETLVDDLPERPDDEL

Radius of gyration: 17.73 Å; chains: 1; bounding box: 29×26×52 Å

Foldseek 3Di:
DDDQDAAAPVVLVVLLVVLVVLVVVLVVLVVVLVPDDPVCCPDPNVVVSVVVSVVSNVVSVVSVVVSVPHHHDHPVPD

Secondary structure (DSSP, 8-state):
-PPPP-EEHHHHHHHHHHHHHHHHHHHHHHHHHHTS-HHHHTSHHHHHHHHHHHHHHHHHHHHHHHHHHSPEE-TT--

pLDDT: mean 91.26, std 10.34, range [46.62, 98.38]